Protein AF-A0AAD5NJ35-F1 (afdb_monomer_lite)

Structure (mmCIF, N/CA/C/O backbone):
data_AF-A0AAD5NJ35-F1
#
_entry.id   AF-A0AAD5NJ35-F1
#
loop_
_atom_site.group_PDB
_atom_site.id
_atom_site.type_symbol
_atom_site.label_atom_id
_atom_site.label_alt_id
_atom_site.label_comp_id
_atom_site.label_asym_id
_atom_site.label_entity_id
_atom_site.label_seq_id
_atom_site.pdbx_PDB_ins_code
_atom_site.Cartn_x
_atom_site.Cartn_y
_atom_site.Cartn_z
_atom_site.occupancy
_atom_site.B_iso_or_equiv
_atom_site.auth_seq_id
_atom_site.auth_comp_id
_atom_site.auth_asym_id
_atom_site.auth_atom_id
_atom_site.pdbx_PDB_model_num
ATOM 1 N N . MET A 1 1 ? 12.281 3.479 -20.665 1.00 54.84 1 MET A N 1
ATOM 2 C CA . MET A 1 1 ? 11.431 2.721 -19.721 1.00 54.84 1 MET A CA 1
ATOM 3 C C . MET A 1 1 ? 9.959 2.771 -20.119 1.00 54.84 1 MET A C 1
ATOM 5 O O . MET A 1 1 ? 9.360 1.712 -20.195 1.00 54.84 1 MET A O 1
ATOM 9 N N . GLU A 1 2 ? 9.408 3.935 -20.482 1.00 51.31 2 GLU A N 1
ATOM 10 C CA . GLU A 1 2 ? 8.003 4.084 -20.930 1.00 51.31 2 GLU A CA 1
ATOM 11 C C . GLU A 1 2 ? 7.597 3.177 -22.113 1.00 51.31 2 GLU A C 1
ATOM 13 O O . GLU A 1 2 ? 6.564 2.522 -22.053 1.00 51.31 2 GLU A O 1
ATOM 18 N N . ILE A 1 3 ? 8.437 3.066 -23.155 1.00 71.19 3 ILE A N 1
ATOM 19 C CA . ILE A 1 3 ? 8.129 2.266 -24.364 1.00 71.19 3 ILE A CA 1
ATOM 20 C C . ILE A 1 3 ? 8.102 0.758 -24.060 1.00 71.19 3 ILE A C 1
ATOM 22 O O . ILE A 1 3 ? 7.324 0.004 -24.633 1.00 71.19 3 ILE A O 1
ATOM 26 N N . LEU A 1 4 ? 8.943 0.301 -23.130 1.00 70.38 4 LEU A N 1
ATOM 27 C CA . LEU A 1 4 ? 8.960 -1.104 -22.727 1.00 70.38 4 LEU A CA 1
ATOM 28 C C . LEU A 1 4 ? 7.669 -1.458 -21.985 1.00 70.38 4 LEU A C 1
ATOM 30 O O . LEU A 1 4 ? 7.059 -2.483 -22.276 1.00 70.38 4 LEU A O 1
ATOM 34 N N . PHE A 1 5 ? 7.231 -0.588 -21.071 1.00 66.75 5 PHE A N 1
ATOM 35 C CA . PHE A 1 5 ? 5.967 -0.771 -20.365 1.00 66.75 5 PHE A CA 1
ATOM 36 C C . PHE A 1 5 ? 4.769 -0.711 -21.311 1.00 66.75 5 PHE A C 1
ATOM 38 O O . PHE A 1 5 ? 3.859 -1.514 -21.142 1.00 66.75 5 PHE A O 1
ATOM 45 N N . SER A 1 6 ? 4.776 0.161 -22.327 1.00 65.12 6 SER A N 1
ATOM 46 C CA . SER A 1 6 ? 3.696 0.193 -23.321 1.00 65.12 6 SER A CA 1
ATOM 47 C C . SER A 1 6 ? 3.668 -1.069 -24.187 1.00 65.12 6 SER A C 1
ATOM 49 O O . SER A 1 6 ? 2.607 -1.642 -24.381 1.00 65.12 6 SER A O 1
ATOM 51 N N . VAL A 1 7 ? 4.825 -1.573 -24.629 1.00 75.00 7 VAL A N 1
ATOM 52 C CA . VAL A 1 7 ? 4.891 -2.811 -25.425 1.00 75.00 7 VAL A CA 1
ATOM 53 C C . VAL A 1 7 ? 4.465 -4.031 -24.605 1.00 75.00 7 VAL A C 1
ATOM 55 O O . VAL A 1 7 ? 3.695 -4.853 -25.091 1.00 75.00 7 VAL A O 1
ATOM 58 N N . VAL A 1 8 ? 4.913 -4.146 -23.350 1.00 70.69 8 VAL A N 1
ATOM 59 C CA . VAL A 1 8 ? 4.467 -5.223 -22.447 1.00 70.69 8 VAL A CA 1
ATOM 60 C C . VAL A 1 8 ? 2.967 -5.113 -22.181 1.00 70.69 8 VAL A C 1
ATOM 62 O O . VAL A 1 8 ? 2.280 -6.132 -22.169 1.00 70.69 8 VAL A O 1
ATOM 65 N N . ARG A 1 9 ? 2.445 -3.889 -22.025 1.00 64.19 9 ARG A N 1
ATOM 66 C CA . ARG A 1 9 ? 1.013 -3.639 -21.846 1.00 64.19 9 ARG A CA 1
ATOM 67 C C . ARG A 1 9 ? 0.198 -4.169 -23.014 1.00 64.19 9 ARG A C 1
ATOM 69 O O . ARG A 1 9 ? -0.749 -4.921 -22.810 1.00 64.19 9 ARG A O 1
ATOM 76 N N . ASP A 1 10 ? 0.590 -3.795 -24.222 1.00 66.75 10 ASP A N 1
ATOM 77 C CA . ASP A 1 10 ? -0.133 -4.156 -25.435 1.00 66.75 10 ASP A CA 1
ATOM 78 C C . ASP A 1 10 ? -0.015 -5.660 -25.727 1.00 66.75 10 ASP A C 1
ATOM 80 O O . ASP A 1 10 ? -0.972 -6.286 -26.180 1.00 66.75 10 ASP A O 1
ATOM 84 N N . LEU A 1 11 ? 1.121 -6.274 -25.379 1.00 67.44 11 LEU A N 1
ATOM 85 C CA . LEU A 1 11 ? 1.320 -7.719 -25.476 1.00 67.44 11 LEU A CA 1
ATOM 86 C C . LEU A 1 11 ? 0.424 -8.485 -24.492 1.00 67.44 11 LEU A C 1
ATOM 88 O O . LEU A 1 11 ? -0.223 -9.454 -24.875 1.00 67.44 11 LEU A O 1
ATOM 92 N N . VAL A 1 12 ? 0.345 -8.047 -23.234 1.00 60.94 12 VAL A N 1
ATOM 93 C CA . VAL A 1 12 ? -0.523 -8.665 -22.220 1.00 60.94 12 VAL A CA 1
ATOM 94 C C . VAL A 1 12 ? -2.003 -8.442 -22.547 1.00 60.94 12 VAL A C 1
ATOM 96 O O . VAL A 1 12 ? -2.796 -9.366 -22.383 1.00 60.94 12 VAL A O 1
ATOM 99 N N . TRP A 1 13 ? -2.374 -7.273 -23.080 1.00 62.94 13 TRP A N 1
ATOM 100 C CA . TRP A 1 13 ? -3.728 -7.009 -23.578 1.00 62.94 13 TRP A CA 1
ATOM 101 C C . TRP A 1 13 ? -4.095 -7.944 -24.733 1.00 62.94 13 TRP A C 1
ATOM 103 O O . TRP A 1 13 ? -5.145 -8.578 -24.705 1.00 62.94 13 TRP A O 1
ATOM 113 N N . SER A 1 14 ? -3.196 -8.090 -25.707 1.00 64.31 14 SER A N 1
ATOM 114 C CA . SER A 1 14 ? -3.382 -8.974 -26.862 1.00 64.31 14 SER A CA 1
ATOM 115 C C . SER A 1 14 ? -3.502 -10.450 -26.458 1.00 64.31 14 SER A C 1
ATOM 117 O O . SER A 1 14 ? -4.289 -11.193 -27.039 1.00 64.31 14 SER A O 1
ATOM 119 N N . LEU A 1 15 ? -2.756 -10.879 -25.434 1.00 62.12 15 LEU A N 1
ATOM 120 C CA . LEU A 1 15 ? -2.725 -12.277 -24.997 1.00 62.12 15 LEU A CA 1
ATOM 121 C C . LEU A 1 15 ? -3.828 -12.646 -23.993 1.00 62.12 15 LEU A C 1
ATOM 123 O O . LEU A 1 15 ? -4.254 -13.798 -23.974 1.00 62.12 15 LEU A O 1
ATOM 127 N N . ILE A 1 16 ? -4.265 -11.714 -23.139 1.00 62.69 16 ILE A N 1
ATOM 128 C CA . ILE A 1 16 ? -5.149 -11.999 -21.990 1.00 62.69 16 ILE A CA 1
ATOM 129 C C . ILE A 1 16 ? -6.499 -11.265 -22.100 1.00 62.69 16 ILE A C 1
ATOM 131 O O . ILE A 1 16 ? -7.455 -11.632 -21.421 1.00 62.69 16 ILE A O 1
ATOM 135 N N . GLY A 1 17 ? -6.619 -10.247 -22.958 1.00 49.28 17 GLY A N 1
ATOM 136 C CA . GLY A 1 17 ? -7.841 -9.446 -23.111 1.00 49.28 17 GLY A CA 1
ATOM 137 C C . GLY A 1 17 ? -8.170 -8.572 -21.896 1.00 49.28 17 GLY A C 1
ATOM 138 O O . GLY A 1 17 ? -9.269 -8.030 -21.808 1.00 49.28 17 GLY A O 1
ATOM 139 N N . LEU A 1 18 ? -7.236 -8.443 -20.947 1.00 47.91 18 LEU 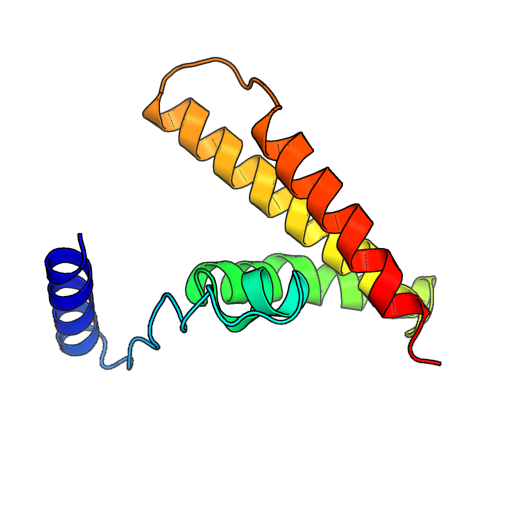A N 1
ATOM 140 C CA . LEU A 1 18 ? -7.383 -7.591 -19.773 1.00 47.91 18 LEU A CA 1
ATOM 141 C C . LEU A 1 18 ? -6.865 -6.190 -20.097 1.00 47.91 18 LEU A C 1
ATOM 143 O O . LEU A 1 18 ? -5.696 -6.014 -20.447 1.00 47.91 18 LEU A O 1
ATOM 147 N N . GLU A 1 19 ? -7.728 -5.189 -19.965 1.00 47.78 19 GLU A N 1
ATOM 148 C CA . GLU A 1 19 ? -7.353 -3.782 -20.052 1.00 47.78 19 GLU A CA 1
ATOM 149 C C . GLU A 1 19 ? -6.399 -3.461 -18.895 1.00 47.78 19 GLU A C 1
ATOM 151 O O . GLU A 1 19 ? -6.784 -3.406 -17.729 1.00 47.78 19 GLU A O 1
ATOM 156 N N . LEU A 1 20 ? -5.104 -3.360 -19.206 1.00 46.47 20 LEU A N 1
ATOM 157 C CA . LEU A 1 20 ? -4.086 -3.011 -18.225 1.00 46.47 20 LEU A CA 1
ATOM 158 C C . LEU A 1 20 ? -4.255 -1.539 -17.854 1.00 46.47 20 LEU A C 1
ATOM 160 O O . LEU A 1 20 ? -3.741 -0.639 -18.525 1.00 46.47 20 LEU A O 1
ATOM 164 N N . GLU A 1 21 ? -4.997 -1.320 -16.773 1.00 53.53 21 GLU A N 1
ATOM 165 C CA . GLU A 1 21 ? -5.135 -0.030 -16.112 1.00 53.53 21 GLU A CA 1
ATOM 166 C C . GLU A 1 21 ? -3.728 0.570 -15.899 1.00 53.53 21 GLU A C 1
ATOM 168 O O . GLU A 1 21 ? -2.815 -0.150 -15.475 1.00 53.53 21 GLU A O 1
ATOM 173 N N . PRO A 1 22 ? -3.486 1.853 -16.230 1.00 59.38 22 PRO A N 1
ATOM 174 C CA . PRO A 1 22 ? -2.146 2.429 -16.198 1.00 59.38 22 PRO A CA 1
ATOM 175 C C . PRO A 1 22 ? -1.484 2.204 -14.834 1.00 59.38 22 PRO A C 1
ATOM 177 O O . PRO A 1 22 ? -1.952 2.706 -13.815 1.00 59.38 22 PRO A O 1
ATOM 180 N N . HIS A 1 23 ? -0.368 1.464 -14.828 1.00 55.06 23 HIS A N 1
ATOM 181 C CA . HIS A 1 23 ? 0.364 1.077 -13.614 1.00 55.06 23 HIS A CA 1
ATOM 182 C C . HIS A 1 23 ? 0.686 2.269 -12.698 1.00 55.06 23 HIS A C 1
ATOM 184 O O . HIS A 1 23 ? 0.743 2.110 -11.479 1.00 55.06 23 HIS A O 1
ATOM 190 N N . PHE A 1 24 ? 0.850 3.466 -13.268 1.00 55.72 24 PHE A N 1
ATOM 191 C CA . PHE A 1 24 ? 1.030 4.718 -12.543 1.00 55.72 24 PHE A CA 1
ATOM 192 C C . PHE A 1 24 ? -0.001 5.751 -13.005 1.00 55.72 24 PHE A C 1
ATOM 194 O O . PHE A 1 24 ? -0.086 6.071 -14.190 1.00 55.72 24 PHE A O 1
ATOM 201 N N . ASN A 1 25 ? -0.752 6.327 -12.067 1.00 63.41 25 ASN A N 1
ATOM 202 C CA . ASN A 1 25 ? -1.745 7.366 -12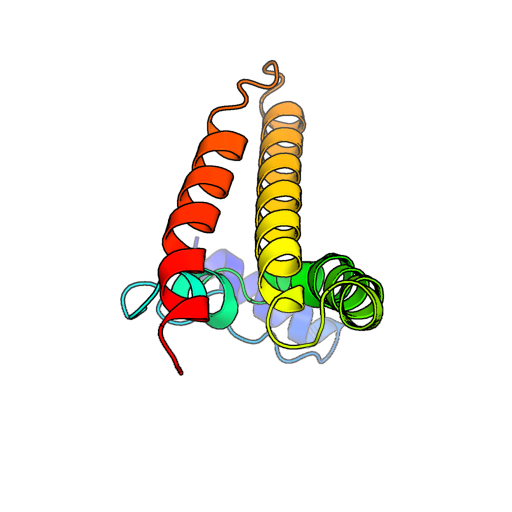.342 1.00 63.41 25 ASN A CA 1
ATOM 203 C C . ASN A 1 25 ? -1.287 8.723 -11.787 1.00 63.41 25 ASN A C 1
ATOM 205 O O . ASN A 1 25 ? -1.698 9.141 -10.704 1.00 63.41 25 ASN A O 1
ATOM 209 N N . LYS A 1 26 ? -0.416 9.413 -12.540 1.00 63.25 26 LYS A N 1
ATOM 210 C CA . LYS A 1 26 ? 0.095 10.768 -12.231 1.00 63.25 26 LYS A CA 1
ATOM 211 C C . LYS A 1 26 ? 0.472 10.933 -10.743 1.00 63.25 26 LYS A C 1
ATOM 213 O O . LYS A 1 26 ? -0.142 11.742 -10.042 1.00 63.25 26 LYS A O 1
ATOM 218 N N . PRO A 1 27 ? 1.463 10.172 -10.243 1.00 59.16 27 PRO A N 1
ATOM 219 C CA . PRO A 1 27 ? 1.793 10.116 -8.817 1.00 59.16 27 PRO A CA 1
ATOM 220 C C . PRO A 1 27 ? 2.150 11.483 -8.216 1.00 59.16 27 PRO A C 1
ATOM 222 O O . PRO A 1 27 ? 1.816 11.752 -7.071 1.00 59.16 27 PRO A O 1
ATOM 225 N N . PHE A 1 28 ? 2.716 12.393 -9.008 1.00 62.41 28 PHE A N 1
ATOM 226 C CA . PHE A 1 28 ? 3.098 13.748 -8.584 1.00 62.41 28 PHE A CA 1
ATOM 227 C C . PHE A 1 28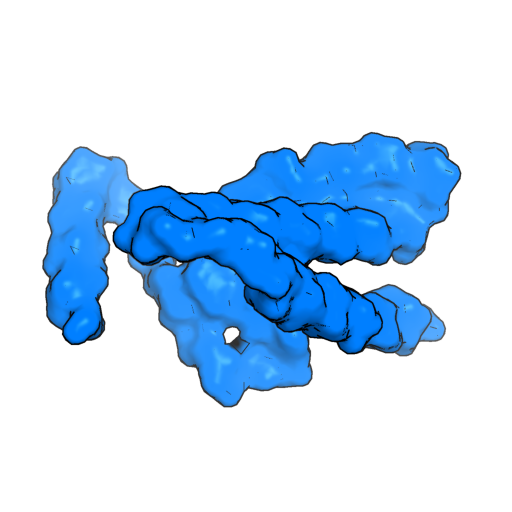 ? 1.920 14.656 -8.192 1.00 62.41 28 PHE A C 1
ATOM 229 O O . PHE A 1 28 ? 2.131 15.695 -7.577 1.00 62.41 28 PHE A O 1
ATOM 236 N N . LEU A 1 29 ? 0.686 14.281 -8.546 1.00 66.94 29 LEU A N 1
ATOM 237 C CA . LEU A 1 29 ? -0.534 15.013 -8.183 1.00 66.94 29 LEU A CA 1
ATOM 238 C C . LEU A 1 29 ? -1.194 14.475 -6.904 1.00 66.94 29 LEU A C 1
ATOM 240 O O . LEU A 1 29 ? -2.316 14.866 -6.584 1.00 66.94 29 LEU A O 1
ATOM 244 N N . SER A 1 30 ? -0.552 13.545 -6.191 1.00 65.88 30 SER A N 1
ATOM 245 C CA . SER A 1 30 ? -1.112 12.985 -4.964 1.00 65.88 30 SER A CA 1
ATOM 246 C C . SER A 1 30 ? -1.248 14.052 -3.879 1.00 65.88 30 SER A C 1
ATOM 248 O O . SER A 1 30 ? -0.272 14.713 -3.527 1.00 65.88 30 SER A O 1
ATOM 250 N N . THR A 1 31 ? -2.432 14.161 -3.283 1.00 70.19 31 THR A N 1
ATOM 251 C CA . THR A 1 31 ? -2.682 15.086 -2.165 1.00 70.19 31 THR A CA 1
ATOM 252 C C . THR A 1 31 ? -2.399 14.455 -0.798 1.00 70.19 31 THR A C 1
ATOM 254 O O . THR A 1 31 ? -2.442 15.142 0.219 1.00 70.19 31 THR A O 1
ATOM 257 N N . SER A 1 32 ? -2.154 13.141 -0.743 1.00 72.19 32 SER A N 1
ATOM 258 C CA . SER A 1 32 ? -1.798 12.410 0.477 1.00 72.19 32 SER A CA 1
ATOM 259 C C . SER A 1 32 ? -0.986 11.151 0.167 1.00 72.19 32 SER A C 1
ATOM 261 O O . SER A 1 32 ? -1.035 10.626 -0.944 1.00 72.19 32 SER A O 1
ATOM 263 N N . LEU A 1 33 ? -0.284 10.616 1.172 1.00 69.44 33 LEU A N 1
ATOM 264 C CA . LEU A 1 33 ? 0.464 9.360 1.046 1.00 69.44 33 LEU A CA 1
ATOM 265 C C . LEU A 1 33 ? -0.442 8.162 0.745 1.00 69.44 33 LEU A C 1
ATOM 267 O O . LEU A 1 33 ? -0.046 7.259 0.015 1.00 69.44 33 LEU A O 1
ATOM 271 N N . GLN A 1 34 ? -1.664 8.145 1.281 1.00 68.06 34 GLN A N 1
ATOM 272 C CA . GLN A 1 34 ? -2.645 7.111 0.951 1.00 68.06 34 GLN A CA 1
ATOM 273 C C . GLN A 1 34 ? -3.076 7.187 -0.519 1.00 68.06 34 GLN A C 1
ATOM 275 O O . GLN A 1 34 ? -3.257 6.154 -1.157 1.00 68.06 34 GLN A O 1
ATOM 280 N N . ASP A 1 35 ? -3.215 8.399 -1.060 1.00 69.50 35 ASP A N 1
ATOM 281 C CA . ASP A 1 35 ? -3.561 8.617 -2.466 1.00 69.50 35 ASP A CA 1
ATOM 282 C C . ASP A 1 35 ? -2.386 8.265 -3.389 1.00 69.50 35 ASP A C 1
ATOM 284 O O . ASP A 1 35 ? -2.575 7.598 -4.404 1.00 69.50 35 ASP A O 1
ATOM 288 N N . PHE A 1 36 ? -1.161 8.618 -2.988 1.00 74.38 36 PHE A N 1
ATOM 289 C CA . PHE A 1 36 ? 0.060 8.239 -3.692 1.00 74.38 36 PHE A CA 1
ATOM 290 C C . PHE A 1 36 ? 0.192 6.715 -3.780 1.00 74.38 36 PHE A C 1
ATOM 292 O O . PHE A 1 36 ? 0.121 6.157 -4.870 1.00 74.38 36 PHE A O 1
ATOM 299 N N . TRP A 1 37 ? 0.301 6.030 -2.639 1.00 69.81 37 TRP A N 1
ATOM 300 C CA . TRP A 1 37 ? 0.579 4.592 -2.595 1.00 69.81 37 TRP A CA 1
ATOM 301 C C . TRP A 1 37 ? -0.625 3.723 -2.970 1.00 69.81 37 TRP A C 1
ATOM 303 O O . TRP A 1 37 ? -0.453 2.654 -3.540 1.00 69.81 37 TRP A O 1
ATOM 313 N N . GLY A 1 38 ? -1.851 4.156 -2.672 1.00 67.81 38 GLY A N 1
ATOM 314 C CA . GLY A 1 38 ? -3.047 3.335 -2.871 1.00 67.81 38 GLY A CA 1
ATOM 315 C C . GLY A 1 38 ? -3.750 3.517 -4.216 1.00 67.81 38 GLY A C 1
ATOM 316 O O . GLY A 1 38 ? -4.480 2.621 -4.632 1.00 67.81 38 GLY A O 1
ATOM 317 N N . ARG A 1 39 ? -3.592 4.673 -4.877 1.00 70.38 39 ARG A N 1
ATOM 318 C CA . ARG A 1 39 ? -4.398 5.037 -6.062 1.00 70.38 39 ARG A CA 1
ATOM 319 C C . ARG A 1 39 ? -3.602 5.561 -7.246 1.00 70.38 39 ARG A C 1
ATOM 321 O O . ARG A 1 39 ? -4.186 5.808 -8.300 1.00 70.38 39 ARG A O 1
ATOM 328 N N . ARG A 1 40 ? -2.299 5.783 -7.083 1.00 71.06 40 ARG A N 1
ATOM 329 C CA . ARG A 1 40 ? -1.484 6.433 -8.116 1.00 71.06 40 ARG A CA 1
ATOM 330 C C . ARG A 1 40 ? -0.152 5.761 -8.381 1.00 71.06 40 ARG A C 1
ATOM 332 O O . ARG A 1 40 ? 0.370 5.895 -9.484 1.00 71.06 40 ARG A O 1
ATOM 339 N N . TRP A 1 41 ? 0.382 5.044 -7.404 1.00 63.38 41 TRP A N 1
ATOM 340 C CA . TRP A 1 41 ? 1.649 4.342 -7.492 1.00 63.38 41 TRP A CA 1
ATOM 341 C C . TRP A 1 41 ? 1.417 2.834 -7.559 1.00 63.38 41 TRP A C 1
ATOM 343 O O . TRP A 1 41 ? 0.886 2.257 -6.617 1.00 63.38 41 TRP A O 1
ATOM 353 N N . ASN A 1 42 ? 1.820 2.213 -8.670 1.00 71.25 42 ASN A N 1
ATOM 354 C CA . ASN A 1 42 ? 1.781 0.769 -8.909 1.00 71.25 42 ASN A CA 1
ATOM 355 C C . ASN A 1 42 ? 0.456 0.090 -8.507 1.00 71.25 42 ASN A C 1
ATOM 357 O O . ASN A 1 42 ? 0.402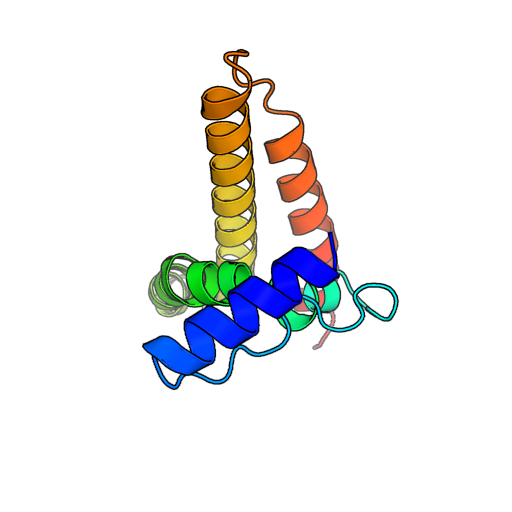 -0.722 -7.582 1.00 71.25 42 ASN A O 1
ATOM 361 N N . LEU A 1 43 ? -0.613 0.423 -9.239 1.00 69.12 43 LEU A N 1
ATOM 362 C CA . LEU A 1 43 ? -1.984 -0.029 -8.959 1.00 69.12 43 LEU A CA 1
ATOM 363 C C . LEU A 1 43 ? -2.120 -1.551 -8.825 1.00 69.12 43 LEU A C 1
ATOM 365 O O . LEU A 1 43 ? -2.883 -2.020 -7.986 1.00 69.12 43 LEU A O 1
ATOM 369 N N . MET A 1 44 ? -1.349 -2.312 -9.605 1.00 72.69 44 MET A N 1
ATOM 370 C CA . MET A 1 44 ? -1.338 -3.774 -9.548 1.00 72.69 44 MET A CA 1
ATOM 371 C C . MET A 1 44 ? -0.816 -4.284 -8.198 1.00 72.69 44 MET A C 1
ATOM 373 O O . MET A 1 44 ? -1.469 -5.096 -7.549 1.00 72.69 44 MET A O 1
ATOM 377 N N . VAL A 1 45 ? 0.339 -3.788 -7.742 1.00 72.44 45 VAL A N 1
ATOM 378 C CA . VAL A 1 45 ? 0.917 -4.198 -6.451 1.00 72.44 45 VAL A CA 1
ATOM 379 C C . VAL A 1 45 ? 0.031 -3.743 -5.295 1.00 72.44 45 VAL A C 1
ATOM 381 O O . VAL A 1 45 ? -0.210 -4.513 -4.365 1.00 72.44 45 VAL A O 1
ATOM 384 N N . SER A 1 46 ? -0.512 -2.530 -5.374 1.00 76.50 46 SER A N 1
ATOM 385 C CA . SER A 1 46 ? -1.420 -2.005 -4.355 1.00 76.50 46 SER A CA 1
ATOM 386 C C . SER A 1 46 ? -2.728 -2.793 -4.276 1.00 76.50 46 SER A C 1
ATOM 388 O O . SER A 1 46 ? -3.231 -3.010 -3.174 1.00 76.50 46 SER A O 1
ATOM 390 N N . ASP A 1 47 ? -3.263 -3.280 -5.399 1.00 78.62 47 ASP A N 1
ATOM 391 C CA . ASP A 1 47 ? -4.446 -4.143 -5.395 1.00 78.62 47 ASP A CA 1
ATOM 392 C C . ASP A 1 47 ? -4.147 -5.544 -4.843 1.00 78.62 47 ASP A C 1
ATOM 394 O O . ASP A 1 47 ? -4.876 -6.027 -3.975 1.00 78.62 47 ASP A O 1
ATOM 398 N N . ILE A 1 48 ? -3.028 -6.159 -5.238 1.00 80.44 48 ILE A N 1
ATOM 399 C CA . ILE A 1 48 ? -2.595 -7.453 -4.687 1.00 80.44 48 ILE A CA 1
ATOM 400 C C . ILE A 1 48 ? -2.428 -7.353 -3.170 1.00 80.44 48 ILE A C 1
ATOM 402 O O . ILE A 1 48 ? -2.979 -8.167 -2.430 1.00 80.44 48 ILE A O 1
ATOM 406 N N . LEU A 1 49 ? -1.721 -6.336 -2.678 1.00 81.00 49 LEU A N 1
ATOM 407 C CA . LEU A 1 49 ? -1.532 -6.111 -1.244 1.00 81.00 49 LEU A CA 1
ATOM 408 C C . LEU A 1 49 ? -2.858 -5.813 -0.531 1.00 81.00 49 LEU A C 1
ATOM 410 O O . LEU A 1 49 ? -3.076 -6.258 0.601 1.00 81.00 49 LEU A O 1
ATOM 414 N N . ARG A 1 50 ? -3.785 -5.112 -1.197 1.00 80.38 50 ARG A N 1
ATOM 415 C CA . ARG A 1 50 ? -5.124 -4.862 -0.658 1.00 80.38 50 ARG A CA 1
ATOM 416 C C . ARG A 1 50 ? -5.899 -6.163 -0.459 1.00 80.38 50 ARG A C 1
ATOM 418 O O . ARG A 1 50 ? -6.530 -6.347 0.581 1.00 80.38 50 ARG A O 1
ATOM 425 N N . GLN A 1 51 ? -5.852 -7.061 -1.436 1.00 81.31 51 GLN A N 1
ATOM 426 C CA . GLN A 1 51 ? -6.575 -8.329 -1.386 1.00 81.31 51 GLN A CA 1
ATOM 427 C C . GLN A 1 51 ? -5.914 -9.347 -0.448 1.00 81.31 51 GLN A C 1
ATOM 429 O O . GLN A 1 51 ? -6.615 -10.027 0.296 1.00 81.31 51 GLN A O 1
ATOM 434 N N . THR A 1 52 ? -4.583 -9.417 -0.436 1.00 83.31 52 THR A N 1
ATOM 435 C CA . THR A 1 52 ? -3.824 -10.446 0.295 1.00 83.31 52 THR A CA 1
ATOM 436 C C . THR A 1 52 ? -3.485 -10.072 1.735 1.00 83.31 52 THR A C 1
ATOM 438 O O . THR A 1 52 ? -3.346 -10.963 2.568 1.00 83.31 52 THR A O 1
ATOM 441 N N . VAL A 1 53 ? -3.379 -8.777 2.060 1.00 85.19 53 VAL A N 1
ATOM 442 C CA . VAL A 1 53 ? -2.980 -8.310 3.400 1.00 85.19 53 VAL A CA 1
ATOM 443 C C . VAL A 1 53 ? -4.048 -7.415 4.013 1.00 85.19 53 VAL A C 1
ATOM 445 O O . VAL A 1 53 ? -4.583 -7.733 5.073 1.00 85.19 53 VAL A O 1
ATOM 448 N N . TYR A 1 54 ? -4.413 -6.315 3.351 1.00 83.00 54 TYR A N 1
ATOM 449 C CA . TYR A 1 54 ? -5.290 -5.307 3.956 1.00 83.00 54 TYR A CA 1
ATOM 450 C C . TYR A 1 54 ? -6.676 -5.861 4.316 1.00 83.00 54 TYR A C 1
ATOM 452 O O . TYR A 1 54 ? -7.132 -5.724 5.452 1.00 83.00 54 TYR A O 1
ATOM 460 N N . ASN A 1 55 ? -7.356 -6.491 3.356 1.00 84.38 55 ASN A N 1
ATOM 461 C CA . ASN A 1 55 ? -8.696 -7.044 3.534 1.00 84.38 55 ASN A CA 1
ATOM 462 C C . ASN A 1 55 ? -8.762 -8.150 4.602 1.00 84.38 55 ASN A C 1
ATOM 464 O O . ASN A 1 55 ? -9.619 -8.033 5.485 1.00 84.38 55 ASN A O 1
ATOM 468 N N . PRO A 1 56 ? -7.891 -9.182 4.592 1.00 84.44 56 PRO A N 1
ATOM 469 C CA . PRO A 1 56 ? -7.933 -10.221 5.617 1.00 84.44 56 PRO A CA 1
ATOM 470 C C . PRO A 1 56 ? -7.593 -9.670 7.003 1.00 84.44 56 PRO A C 1
ATOM 472 O O . PRO A 1 56 ? -8.331 -9.937 7.951 1.00 84.44 56 PRO A O 1
ATOM 475 N N . VAL A 1 57 ? -6.564 -8.821 7.126 1.00 84.12 57 VAL A N 1
ATOM 476 C CA . VAL A 1 57 ? -6.191 -8.209 8.414 1.00 84.12 57 VAL A CA 1
ATOM 477 C C . VAL A 1 57 ? -7.329 -7.340 8.948 1.00 84.12 57 VAL A C 1
ATOM 479 O O . VAL A 1 57 ? -7.726 -7.470 10.106 1.00 84.12 57 VAL A O 1
ATOM 482 N N . ARG A 1 58 ? -7.941 -6.507 8.100 1.00 82.94 58 ARG A N 1
ATOM 483 C CA . ARG A 1 58 ? -9.104 -5.701 8.489 1.00 82.94 58 ARG A CA 1
ATOM 484 C C . ARG A 1 58 ? -10.291 -6.575 8.890 1.00 82.94 58 ARG A C 1
ATOM 486 O O . ARG A 1 58 ? -10.989 -6.225 9.836 1.00 82.94 58 ARG A O 1
ATOM 493 N N . SER A 1 59 ? -10.550 -7.676 8.186 1.00 84.06 59 SER A N 1
ATOM 494 C CA . SER A 1 59 ? -11.680 -8.566 8.479 1.00 84.06 59 SER A CA 1
ATOM 495 C C . SER A 1 59 ? -11.524 -9.275 9.823 1.00 84.06 59 SER A C 1
ATOM 497 O O . SER A 1 59 ? -12.496 -9.369 10.566 1.00 84.06 59 SER A O 1
ATOM 499 N N . VAL A 1 60 ? -10.310 -9.716 10.161 1.00 85.50 60 VAL A N 1
ATOM 500 C CA . VAL A 1 60 ? -10.009 -10.359 11.450 1.00 85.50 60 VAL A CA 1
ATOM 501 C C . VAL A 1 60 ? -10.056 -9.349 12.597 1.00 85.50 60 VAL A C 1
ATOM 503 O O . VAL A 1 60 ? -10.577 -9.652 13.665 1.00 85.50 60 VAL A O 1
ATOM 506 N N . LEU A 1 61 ? -9.562 -8.127 12.382 1.00 83.44 61 LEU A N 1
ATOM 507 C CA . LEU A 1 61 ? -9.468 -7.110 13.436 1.00 83.44 61 LEU A CA 1
ATOM 508 C C . LEU A 1 61 ? -10.755 -6.302 13.638 1.00 83.44 61 LEU A C 1
ATOM 510 O O . LEU A 1 61 ? -10.953 -5.717 14.701 1.00 83.44 61 LEU A O 1
ATOM 514 N N . ARG A 1 62 ? -11.658 -6.297 12.653 1.00 80.25 62 ARG A N 1
ATOM 515 C CA . ARG A 1 62 ? -12.998 -5.696 12.744 1.00 80.25 62 ARG A CA 1
ATOM 516 C C . ARG A 1 62 ? -13.795 -6.138 13.980 1.00 80.25 62 ARG A C 1
ATOM 518 O O . ARG A 1 62 ? -14.240 -5.246 14.699 1.00 80.25 62 ARG A O 1
ATOM 525 N N . PRO A 1 63 ? -13.987 -7.444 14.247 1.00 82.06 63 PRO A N 1
ATOM 526 C CA . PRO A 1 63 ? -14.715 -7.901 15.432 1.00 82.06 63 PRO A CA 1
ATOM 527 C C . PRO A 1 63 ? -13.947 -7.685 16.746 1.00 82.06 63 PRO A C 1
ATOM 529 O O . PRO A 1 63 ? -14.576 -7.606 17.792 1.00 82.06 63 PRO A O 1
ATOM 532 N N . LEU A 1 64 ? -12.614 -7.567 16.705 1.00 82.75 64 LEU A N 1
ATOM 533 C CA . LEU A 1 64 ? -11.767 -7.435 17.900 1.00 82.75 64 LEU A CA 1
ATOM 534 C C . LEU A 1 64 ? -11.630 -5.989 18.398 1.00 82.75 64 LEU A C 1
ATOM 536 O O . LEU A 1 64 ? -11.682 -5.740 19.596 1.00 82.75 64 LEU A O 1
ATOM 540 N N . ILE A 1 65 ? -11.419 -5.038 17.484 1.00 78.75 65 ILE A N 1
ATOM 541 C CA . ILE A 1 65 ? -11.002 -3.655 17.805 1.00 78.75 65 ILE A CA 1
ATOM 542 C C . ILE A 1 65 ? -12.028 -2.624 17.288 1.00 78.75 65 ILE A C 1
ATOM 544 O O . ILE A 1 65 ? -11.895 -1.415 17.479 1.00 78.75 65 ILE A O 1
ATOM 548 N N . GLY A 1 66 ? -13.090 -3.097 16.630 1.00 76.44 66 GLY A N 1
ATOM 549 C CA . GLY A 1 66 ? -14.154 -2.271 16.077 1.00 76.44 66 GLY A CA 1
ATOM 550 C C . GLY A 1 66 ? -13.800 -1.622 14.736 1.00 76.44 66 GLY A C 1
ATOM 551 O O . GLY A 1 66 ? -12.641 -1.454 14.350 1.00 76.44 66 GLY A O 1
ATOM 552 N N . THR A 1 67 ? -14.836 -1.219 13.998 1.00 75.94 67 THR A N 1
ATOM 553 C CA . THR A 1 67 ? -14.720 -0.691 12.626 1.00 75.94 67 THR A CA 1
ATOM 554 C C . THR A 1 67 ? -13.862 0.574 12.521 1.00 75.94 67 THR A C 1
ATOM 556 O O . THR A 1 67 ? -13.274 0.808 11.466 1.00 75.94 67 THR A O 1
ATOM 559 N N . ARG A 1 68 ? -13.768 1.361 13.602 1.00 73.75 68 ARG A N 1
ATOM 560 C CA . ARG A 1 68 ? -13.021 2.628 13.650 1.00 73.75 68 ARG A CA 1
ATOM 561 C C . ARG A 1 68 ? -11.507 2.421 13.710 1.00 73.75 68 ARG A C 1
ATOM 563 O O . ARG A 1 68 ? -10.770 3.134 13.042 1.00 73.75 68 ARG A O 1
ATOM 570 N N . TRP A 1 69 ? -11.052 1.416 14.458 1.00 73.75 69 TRP A N 1
ATOM 571 C CA . TRP A 1 69 ? -9.626 1.155 14.668 1.00 73.75 69 TRP A CA 1
ATOM 572 C C . TRP A 1 69 ? -9.080 0.046 13.776 1.00 73.75 69 TRP A C 1
ATOM 574 O O . TRP A 1 69 ? -7.889 0.041 13.512 1.00 73.75 69 TRP A O 1
ATOM 584 N N . ALA A 1 70 ? -9.921 -0.843 13.237 1.00 76.00 70 ALA A N 1
ATOM 585 C CA . ALA A 1 70 ? -9.497 -1.916 12.331 1.00 76.00 70 ALA A CA 1
ATOM 586 C C . ALA A 1 70 ? -8.685 -1.475 11.085 1.00 76.00 70 ALA A C 1
ATOM 588 O O . ALA A 1 70 ? -7.819 -2.242 10.657 1.00 76.00 70 ALA A O 1
ATOM 589 N N . PRO A 1 71 ? -8.898 -0.285 10.478 1.00 77.25 71 PRO A N 1
ATOM 590 C CA . PRO A 1 71 ? -8.086 0.171 9.348 1.00 77.25 71 PRO A CA 1
ATOM 591 C C . PRO A 1 71 ? -6.631 0.475 9.717 1.00 77.25 71 PRO A C 1
ATOM 593 O O . PRO A 1 71 ? -5.752 0.286 8.884 1.00 77.25 71 PRO A O 1
ATOM 596 N N . VAL A 1 72 ? -6.365 0.918 10.947 1.00 79.06 72 VAL A N 1
ATOM 597 C CA . VAL A 1 72 ? -5.028 1.311 11.417 1.00 79.06 72 VAL A CA 1
ATOM 598 C C . VAL A 1 72 ? -4.005 0.164 11.317 1.00 79.06 72 VAL A C 1
ATOM 600 O O . VAL A 1 72 ? -3.025 0.311 10.582 1.00 79.06 72 VAL A O 1
ATOM 603 N N . PRO A 1 73 ? -4.218 -0.994 11.970 1.00 79.00 73 PRO A N 1
ATOM 604 C CA . PRO A 1 73 ? -3.307 -2.127 11.867 1.00 79.00 73 PRO A CA 1
ATOM 605 C C . PRO A 1 73 ? -3.297 -2.720 10.455 1.00 79.00 73 PRO A C 1
ATOM 607 O O . PRO A 1 73 ? -2.249 -3.159 10.000 1.00 79.00 73 PRO A O 1
ATOM 610 N N . ALA A 1 74 ? -4.410 -2.666 9.714 1.00 80.31 74 ALA A N 1
ATOM 611 C CA . ALA A 1 74 ? -4.454 -3.147 8.334 1.00 80.31 74 ALA A CA 1
ATOM 612 C C . ALA A 1 74 ? -3.542 -2.335 7.397 1.00 80.31 74 ALA A C 1
ATOM 614 O O . ALA A 1 74 ? -2.814 -2.919 6.594 1.00 80.31 74 ALA A O 1
ATOM 615 N N . ILE A 1 75 ? -3.532 -1.001 7.513 1.00 80.75 75 ILE A N 1
ATOM 616 C CA . ILE A 1 75 ? -2.602 -0.139 6.765 1.00 80.75 75 ILE A CA 1
ATOM 617 C C . ILE A 1 75 ? -1.166 -0.466 7.177 1.00 80.75 75 ILE A C 1
ATOM 619 O O . ILE A 1 75 ? -0.331 -0.716 6.312 1.00 80.75 75 ILE A O 1
ATOM 623 N N . PHE A 1 76 ? -0.891 -0.527 8.480 1.00 81.06 76 PHE A N 1
ATOM 624 C CA . PHE A 1 76 ? 0.451 -0.804 8.986 1.00 81.06 76 PHE A CA 1
ATOM 625 C C . PHE A 1 76 ? 1.004 -2.143 8.474 1.00 81.06 76 PHE A C 1
ATOM 627 O O . PHE A 1 76 ? 2.081 -2.175 7.881 1.00 81.06 76 PHE A O 1
ATOM 634 N N . SER A 1 77 ? 0.238 -3.231 8.599 1.00 81.56 77 SER A N 1
ATOM 635 C CA . SER A 1 77 ? 0.619 -4.552 8.086 1.00 81.56 77 SER A CA 1
ATOM 636 C C . SER A 1 77 ? 0.871 -4.542 6.578 1.00 81.56 77 SER A C 1
ATOM 638 O O . SER A 1 77 ? 1.815 -5.173 6.113 1.00 81.56 77 SER A O 1
ATOM 640 N N . THR A 1 78 ? 0.075 -3.792 5.813 1.00 83.56 78 THR A N 1
ATOM 641 C CA . THR A 1 78 ? 0.249 -3.677 4.356 1.00 83.56 78 THR A CA 1
ATOM 642 C C . THR A 1 78 ? 1.589 -3.025 3.997 1.00 83.56 78 THR A C 1
ATOM 644 O O . THR A 1 78 ? 2.301 -3.519 3.124 1.00 83.56 78 THR A O 1
ATOM 647 N N . PHE A 1 79 ? 1.973 -1.955 4.701 1.00 80.88 79 PHE A N 1
ATOM 648 C CA . PHE A 1 79 ? 3.262 -1.285 4.497 1.00 80.88 79 PHE A CA 1
ATOM 649 C C . PHE A 1 79 ? 4.452 -2.149 4.937 1.00 80.88 79 PHE A C 1
ATOM 651 O O . PHE A 1 79 ? 5.463 -2.176 4.239 1.00 80.88 79 PHE A O 1
ATOM 658 N N . VAL A 1 80 ? 4.323 -2.896 6.039 1.00 81.69 80 VAL A N 1
ATOM 659 C CA . VAL A 1 80 ? 5.361 -3.835 6.501 1.00 81.69 80 VAL A CA 1
ATOM 660 C C . VAL A 1 80 ? 5.601 -4.939 5.472 1.00 81.69 80 VAL A C 1
ATOM 662 O O . VAL A 1 80 ? 6.742 -5.170 5.082 1.00 81.69 80 VAL A O 1
ATOM 665 N N . VAL A 1 81 ? 4.538 -5.587 4.9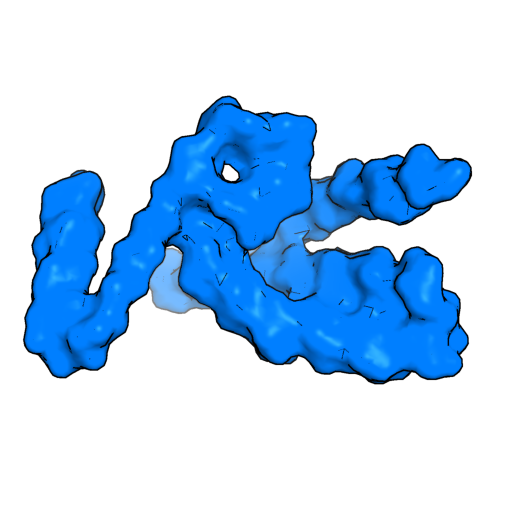82 1.00 82.81 81 VAL A N 1
ATOM 666 C CA . VAL A 1 81 ? 4.662 -6.638 3.957 1.00 82.81 81 VAL A CA 1
ATOM 667 C C . VAL A 1 81 ? 5.252 -6.071 2.665 1.00 82.81 81 VAL A C 1
ATOM 669 O O . VAL A 1 81 ? 6.119 -6.702 2.066 1.00 82.81 81 VAL A O 1
ATOM 672 N N . SER A 1 82 ? 4.848 -4.862 2.263 1.00 80.88 82 SER A N 1
ATOM 673 C CA . SER A 1 82 ? 5.445 -4.179 1.110 1.00 80.88 82 SER A CA 1
ATOM 674 C C . SER A 1 82 ? 6.947 -3.941 1.296 1.00 80.88 82 SER A C 1
ATOM 676 O O . SER A 1 82 ? 7.720 -4.241 0.388 1.00 80.88 82 SER A O 1
ATOM 678 N N . GLY A 1 83 ? 7.375 -3.442 2.460 1.00 78.19 83 GLY A N 1
ATOM 679 C CA . GLY A 1 83 ? 8.790 -3.215 2.775 1.00 78.19 83 GLY A CA 1
ATOM 680 C C . GLY A 1 83 ? 9.612 -4.503 2.741 1.00 78.19 83 GLY A C 1
ATOM 681 O O . GLY A 1 83 ? 10.628 -4.555 2.051 1.00 78.19 83 GLY A O 1
ATOM 682 N N . LEU A 1 84 ? 9.105 -5.569 3.369 1.00 80.38 84 LEU A N 1
ATOM 683 C CA . LEU A 1 84 ? 9.735 -6.892 3.351 1.00 80.38 84 LEU A CA 1
ATOM 684 C C . LEU A 1 84 ? 9.865 -7.454 1.934 1.00 80.38 84 LEU A C 1
ATOM 686 O O . LEU A 1 84 ? 10.902 -8.005 1.587 1.00 80.38 84 LEU A O 1
ATOM 690 N N . MET A 1 85 ? 8.842 -7.297 1.091 1.00 80.31 85 MET A N 1
ATOM 691 C CA . MET A 1 85 ? 8.910 -7.737 -0.306 1.00 80.31 85 MET A CA 1
ATOM 692 C C . MET A 1 85 ? 9.971 -6.969 -1.097 1.00 80.31 85 MET A C 1
ATOM 694 O O . MET A 1 85 ? 10.695 -7.572 -1.884 1.00 80.31 85 MET A O 1
ATOM 698 N N . HIS A 1 86 ? 10.106 -5.659 -0.871 1.00 75.69 86 HIS A N 1
ATOM 699 C CA . HIS A 1 86 ? 11.174 -4.878 -1.497 1.00 75.69 86 HIS A CA 1
ATOM 700 C C . HIS A 1 86 ? 12.546 -5.345 -1.010 1.00 75.69 86 HIS A C 1
ATOM 702 O O . HIS A 1 86 ? 13.431 -5.567 -1.827 1.00 75.69 86 HIS A O 1
ATOM 708 N N . GLU A 1 87 ? 12.713 -5.555 0.292 1.00 76.44 87 GLU A N 1
ATOM 709 C CA . GLU A 1 87 ? 13.958 -6.058 0.870 1.00 76.44 87 GLU A CA 1
ATOM 710 C C . GLU A 1 87 ? 14.330 -7.446 0.327 1.00 76.44 87 GLU A C 1
ATOM 712 O O . GLU A 1 87 ? 15.468 -7.652 -0.083 1.00 76.44 87 GLU A O 1
ATOM 717 N N . LEU A 1 88 ? 13.361 -8.358 0.194 1.00 79.62 88 LEU A N 1
ATOM 718 C CA . LEU A 1 88 ? 13.557 -9.666 -0.439 1.00 79.62 88 LEU A CA 1
ATOM 719 C C . LEU A 1 88 ? 13.973 -9.547 -1.907 1.00 79.62 88 LEU A C 1
ATOM 721 O O . LEU A 1 88 ? 14.886 -10.250 -2.337 1.00 79.62 88 LEU A O 1
ATOM 725 N N . LEU A 1 89 ? 13.343 -8.652 -2.674 1.00 78.81 89 LEU A N 1
ATOM 726 C CA . LEU A 1 89 ? 13.728 -8.389 -4.062 1.00 78.81 89 LEU A CA 1
ATOM 727 C C . LEU A 1 89 ? 15.163 -7.853 -4.138 1.00 78.81 89 LEU A C 1
ATOM 729 O O . LEU A 1 89 ? 15.951 -8.340 -4.947 1.00 78.81 89 LEU A O 1
ATOM 733 N N . PHE A 1 90 ? 15.536 -6.907 -3.273 1.00 70.75 90 PHE A N 1
ATOM 734 C CA . PHE A 1 90 ? 16.899 -6.373 -3.223 1.00 70.75 90 PHE A CA 1
ATOM 735 C C . PHE A 1 90 ? 17.927 -7.423 -2.796 1.00 70.75 90 PHE A C 1
ATOM 737 O O . PHE A 1 90 ? 18.978 -7.516 -3.426 1.00 70.75 90 PHE A O 1
ATOM 744 N N . CYS A 1 91 ? 17.630 -8.262 -1.803 1.00 78.12 91 CYS A N 1
ATOM 745 C CA . CYS A 1 91 ? 18.503 -9.374 -1.424 1.00 78.12 91 CYS A CA 1
ATOM 746 C C . CYS A 1 91 ? 18.663 -10.384 -2.569 1.00 78.12 91 CYS A C 1
ATOM 748 O O . CYS A 1 91 ? 19.771 -10.854 -2.827 1.00 78.12 91 CYS A O 1
ATOM 750 N N . TYR A 1 92 ? 17.576 -10.692 -3.282 1.00 76.12 92 TYR A N 1
ATOM 751 C CA . TYR A 1 92 ? 17.588 -11.652 -4.384 1.00 76.12 92 TYR A CA 1
ATOM 752 C C . TYR A 1 92 ? 18.381 -11.144 -5.597 1.00 76.12 92 TYR A C 1
ATOM 754 O O . TYR A 1 92 ? 19.201 -11.880 -6.146 1.00 76.12 92 TYR A O 1
ATOM 762 N N . PHE A 1 93 ? 18.180 -9.885 -6.001 1.00 75.31 93 PHE A N 1
ATOM 763 C CA . PHE A 1 93 ? 18.868 -9.299 -7.157 1.00 75.31 93 PHE A CA 1
ATOM 764 C C . PHE A 1 93 ? 20.281 -8.798 -6.837 1.00 75.31 93 PHE A C 1
ATOM 766 O O . PHE A 1 93 ? 21.182 -8.952 -7.657 1.00 75.31 93 PHE A O 1
ATOM 773 N N . GLY A 1 94 ? 20.482 -8.200 -5.663 1.00 67.38 94 GLY A N 1
ATOM 774 C CA . GLY A 1 94 ? 21.744 -7.574 -5.266 1.00 67.38 94 GLY A CA 1
ATOM 775 C C . GLY A 1 94 ? 22.741 -8.520 -4.598 1.00 67.38 94 GLY A C 1
ATOM 776 O O . GLY A 1 94 ? 23.921 -8.194 -4.547 1.00 67.38 94 GLY A O 1
ATOM 777 N N . ARG A 1 95 ? 22.302 -9.687 -4.094 1.00 60.81 95 ARG A N 1
ATOM 778 C CA . ARG A 1 95 ? 23.110 -10.578 -3.231 1.00 60.81 95 ARG A CA 1
ATOM 779 C C . ARG A 1 95 ? 23.744 -9.858 -2.029 1.00 60.81 95 ARG A C 1
ATOM 781 O O . ARG A 1 95 ? 24.786 -10.279 -1.532 1.00 60.81 95 ARG A O 1
ATOM 788 N N . GLU A 1 96 ? 23.115 -8.789 -1.551 1.00 62.78 96 GLU A N 1
ATOM 789 C CA . GLU A 1 96 ? 23.524 -8.084 -0.338 1.00 62.78 96 GLU A CA 1
ATOM 790 C C . GLU A 1 96 ? 22.625 -8.475 0.843 1.00 62.78 96 GLU A C 1
ATOM 792 O O . GLU A 1 96 ? 21.464 -8.857 0.669 1.00 62.78 96 GLU A O 1
ATOM 797 N N . LEU A 1 97 ? 23.182 -8.414 2.056 1.00 64.56 97 LEU A N 1
ATOM 798 C CA . LEU A 1 97 ? 22.457 -8.700 3.296 1.00 64.56 97 LEU A CA 1
ATOM 799 C C . LEU A 1 97 ? 21.288 -7.715 3.497 1.00 64.56 97 LEU A C 1
ATOM 801 O O . LEU A 1 97 ? 21.413 -6.548 3.114 1.00 64.56 97 LEU A O 1
ATOM 805 N N . PRO A 1 98 ? 20.182 -8.154 4.130 1.00 64.88 98 PRO A N 1
ATOM 806 C CA . PRO A 1 98 ? 19.048 -7.288 4.445 1.00 64.88 98 PRO A CA 1
ATOM 807 C C . PRO A 1 98 ? 19.512 -6.137 5.342 1.00 64.88 98 PRO A C 1
ATOM 809 O O . PRO A 1 98 ? 19.977 -6.348 6.465 1.00 64.88 98 PRO A O 1
ATOM 812 N N . ARG A 1 99 ? 19.456 -4.916 4.803 1.00 67.88 99 ARG A N 1
ATOM 813 C CA . ARG A 1 99 ? 19.925 -3.690 5.465 1.00 67.88 99 ARG A CA 1
ATOM 814 C C . ARG A 1 99 ? 18.826 -3.017 6.285 1.00 67.88 99 ARG A C 1
ATOM 816 O O . ARG A 1 99 ? 19.114 -2.101 7.041 1.00 67.88 99 ARG A O 1
ATOM 823 N N . TRP A 1 100 ? 17.578 -3.469 6.154 1.00 72.69 100 TRP A N 1
ATOM 824 C CA . TRP A 1 100 ? 16.369 -2.982 6.826 1.00 72.69 100 TRP A CA 1
ATOM 825 C C . TRP A 1 100 ? 16.002 -1.511 6.568 1.00 72.69 100 TRP A C 1
ATOM 827 O O . TRP A 1 100 ? 14.894 -1.095 6.907 1.00 72.69 100 TRP A O 1
ATOM 837 N N . ASP A 1 101 ? 16.865 -0.732 5.912 1.00 75.19 101 ASP A N 1
ATOM 838 C CA . ASP A 1 101 ? 16.659 0.686 5.590 1.00 75.19 101 ASP A CA 1
ATOM 839 C C . ASP A 1 101 ? 15.358 0.931 4.800 1.00 75.19 101 ASP A C 1
ATOM 841 O O . ASP A 1 101 ? 14.609 1.873 5.068 1.00 75.19 101 ASP A O 1
ATOM 845 N N . LEU A 1 102 ? 15.039 0.038 3.858 1.00 69.06 102 LEU A N 1
ATOM 846 C CA . LEU A 1 102 ? 13.815 0.090 3.050 1.00 69.06 102 LEU A CA 1
ATOM 847 C C . LEU A 1 102 ? 12.565 -0.227 3.875 1.00 69.06 102 LEU A C 1
ATOM 849 O O . LEU A 1 102 ? 11.550 0.459 3.759 1.00 69.06 102 LEU A O 1
ATOM 853 N N . THR A 1 103 ? 12.638 -1.234 4.742 1.00 73.88 103 THR A N 1
ATOM 854 C CA . THR A 1 103 ? 11.531 -1.592 5.633 1.00 73.88 103 THR A CA 1
ATOM 855 C C . THR A 1 103 ? 11.233 -0.440 6.597 1.00 73.88 103 THR A C 1
ATOM 857 O O . THR A 1 103 ? 10.071 -0.054 6.748 1.00 73.88 103 THR A O 1
ATOM 860 N N . TRP A 1 104 ? 12.263 0.208 7.153 1.00 72.75 104 TRP A N 1
ATOM 861 C CA . TRP A 1 104 ? 12.097 1.410 7.974 1.00 72.75 104 TRP A CA 1
ATOM 862 C C . TRP A 1 104 ? 11.510 2.590 7.204 1.00 72.75 104 TRP A C 1
ATOM 864 O O . TRP A 1 104 ? 10.625 3.269 7.727 1.00 72.75 104 TRP A O 1
ATOM 874 N N . PHE A 1 105 ? 11.923 2.804 5.952 1.00 76.62 105 PHE A N 1
ATOM 875 C CA . PHE A 1 105 ? 11.327 3.825 5.092 1.00 76.62 105 PHE A CA 1
ATOM 876 C C . PHE A 1 105 ? 9.808 3.632 4.957 1.00 76.62 105 PHE A C 1
ATOM 878 O O . PHE A 1 105 ? 9.047 4.575 5.195 1.00 76.62 105 PHE A O 1
ATOM 885 N N . PHE A 1 106 ? 9.345 2.416 4.647 1.00 74.44 106 PHE A N 1
ATOM 886 C CA . PHE A 1 106 ? 7.911 2.127 4.516 1.00 74.44 106 PHE A CA 1
ATOM 887 C C . PHE A 1 106 ? 7.160 2.219 5.853 1.00 74.44 106 PHE A C 1
ATOM 889 O O . PHE A 1 106 ? 6.043 2.737 5.890 1.00 74.44 106 PHE A O 1
ATOM 896 N N . VAL A 1 107 ? 7.768 1.785 6.960 1.00 76.19 107 VAL A N 1
ATOM 897 C CA . VAL A 1 107 ? 7.172 1.873 8.305 1.00 76.19 107 VAL A CA 1
ATOM 898 C C . VAL A 1 107 ? 6.996 3.327 8.754 1.00 76.19 107 VAL A C 1
ATOM 900 O O . VAL A 1 107 ? 5.926 3.693 9.246 1.00 76.19 107 VAL A O 1
ATOM 903 N N . LEU A 1 108 ? 7.993 4.188 8.530 1.00 78.31 108 LEU A N 1
ATOM 904 C CA . LEU A 1 108 ? 7.896 5.620 8.839 1.00 78.31 108 LEU A CA 1
ATOM 905 C C . LEU A 1 108 ? 6.794 6.305 8.013 1.00 78.31 108 LEU A C 1
ATOM 907 O O . LEU A 1 108 ? 6.035 7.119 8.543 1.00 78.31 108 LEU A O 1
ATOM 911 N N . HIS A 1 109 ? 6.641 5.923 6.741 1.00 73.69 109 HIS A N 1
ATOM 912 C CA . HIS A 1 109 ? 5.558 6.411 5.881 1.00 73.69 109 HIS A CA 1
ATOM 913 C C . HIS A 1 109 ? 4.170 5.904 6.306 1.00 73.69 109 HIS A C 1
ATOM 915 O O . HIS A 1 109 ? 3.176 6.608 6.122 1.00 73.69 109 HIS A O 1
ATOM 921 N N . ALA A 1 110 ? 4.073 4.711 6.899 1.00 75.00 110 ALA A N 1
ATOM 922 C CA . ALA A 1 110 ? 2.822 4.217 7.474 1.00 75.00 110 ALA A CA 1
ATOM 923 C C . ALA A 1 110 ? 2.407 5.034 8.712 1.00 75.00 110 ALA A C 1
ATOM 925 O O . ALA A 1 110 ? 1.230 5.373 8.867 1.00 75.00 110 ALA A O 1
ATOM 926 N N . GLY A 1 111 ? 3.377 5.401 9.558 1.00 70.31 111 GLY A N 1
ATOM 927 C CA . GLY A 1 111 ? 3.153 6.209 10.760 1.00 70.31 111 GLY A CA 1
ATOM 928 C C . GLY A 1 111 ? 2.598 7.607 10.465 1.00 70.31 111 GLY A C 1
ATOM 929 O O . GLY A 1 111 ? 1.664 8.052 11.130 1.00 70.31 111 GLY A O 1
ATOM 930 N N . THR A 1 112 ? 3.092 8.280 9.422 1.00 68.81 112 THR A N 1
ATOM 931 C CA . THR A 1 112 ? 2.582 9.603 9.007 1.00 68.81 112 THR A CA 1
ATOM 932 C C . THR A 1 112 ? 1.183 9.535 8.385 1.00 68.81 112 THR A C 1
ATOM 934 O O . THR A 1 112 ? 0.398 10.474 8.517 1.00 68.81 112 THR A O 1
ATOM 937 N N . ASN A 1 113 ? 0.824 8.409 7.761 1.00 63.44 113 ASN A N 1
ATOM 938 C CA . ASN A 1 113 ? -0.495 8.183 7.163 1.00 63.44 113 ASN A CA 1
ATOM 939 C C . ASN A 1 113 ? -1.605 7.988 8.218 1.00 63.44 113 ASN A C 1
ATOM 941 O O . ASN A 1 113 ? -2.746 8.412 8.021 1.00 63.44 113 ASN A O 1
ATOM 945 N N . LEU A 1 114 ? -1.271 7.387 9.368 1.00 62.38 114 LEU A N 1
ATOM 946 C CA . LEU A 1 114 ? -2.212 7.146 10.472 1.00 62.38 114 LEU A CA 1
ATOM 947 C C . LEU A 1 114 ? -2.821 8.439 11.039 1.00 62.38 114 LEU A C 1
ATOM 949 O O . LEU A 1 114 ? -3.991 8.447 11.426 1.00 62.38 114 LEU A O 1
ATOM 953 N N . GLY A 1 115 ? -2.053 9.537 11.049 1.00 54.53 115 GLY A N 1
ATOM 954 C CA . GLY A 1 115 ? -2.482 10.831 11.591 1.00 54.53 115 GLY A CA 1
ATOM 955 C C . GLY A 1 115 ? -3.709 11.433 10.892 1.00 54.53 115 GLY A C 1
ATOM 956 O O . GLY A 1 115 ? -4.423 12.237 11.488 1.00 54.53 115 GLY A O 1
ATOM 957 N N . PHE A 1 116 ? -4.009 11.008 9.659 1.00 50.91 116 PHE A N 1
ATOM 958 C CA . PHE A 1 116 ? -5.180 11.463 8.905 1.00 50.91 116 PHE A CA 1
ATOM 959 C C . PHE A 1 116 ? -6.419 10.574 9.073 1.00 50.91 116 PHE A C 1
ATOM 961 O O . PHE A 1 116 ? -7.534 11.069 8.918 1.00 50.91 116 PHE A O 1
ATOM 968 N N . SER A 1 117 ? -6.261 9.290 9.421 1.00 50.78 117 SER A N 1
ATOM 969 C CA . SER A 1 117 ? -7.399 8.366 9.566 1.00 50.78 117 SER A CA 1
ATOM 970 C C . SER A 1 117 ? -8.185 8.575 10.864 1.00 50.78 117 SER A C 1
ATOM 972 O O . SER A 1 117 ? -9.334 8.156 10.935 1.00 50.78 117 SER A O 1
ATOM 974 N N . ILE A 1 118 ? -7.578 9.205 11.875 1.00 52.72 118 ILE A N 1
ATOM 975 C CA . ILE A 1 118 ? -8.197 9.465 13.188 1.00 52.72 118 ILE A CA 1
ATOM 976 C C . ILE A 1 118 ? -8.835 10.870 13.244 1.00 52.72 118 ILE A C 1
ATOM 978 O O . ILE A 1 118 ? -9.678 11.125 14.093 1.00 52.72 118 ILE A O 1
ATOM 982 N N . ARG A 1 119 ? -8.474 11.781 12.324 1.00 47.41 119 ARG A N 1
ATOM 983 C CA . ARG A 1 119 ? -8.883 13.202 12.351 1.00 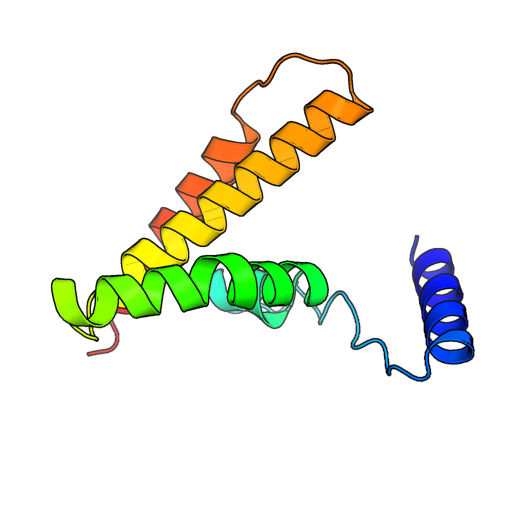47.41 119 ARG A CA 1
ATOM 984 C C . ARG A 1 119 ? -10.095 13.544 11.471 1.00 47.41 119 ARG A C 1
ATOM 986 O O . ARG A 1 119 ? -10.492 14.702 11.412 1.00 47.41 119 ARG A O 1
ATOM 993 N N . ARG A 1 120 ? -10.671 12.566 10.769 1.00 46.41 120 ARG A N 1
ATOM 994 C CA . ARG A 1 120 ? -11.982 12.693 10.111 1.00 46.41 120 ARG A CA 1
ATOM 995 C C . ARG A 1 120 ? -13.052 12.044 10.986 1.00 46.41 120 ARG A C 1
ATOM 997 O O . ARG A 1 120 ? -13.581 11.015 10.601 1.00 46.41 120 ARG A O 1
ATOM 1004 N N . ASP A 1 121 ? -13.280 12.625 12.156 1.00 42.84 121 ASP A N 1
ATOM 1005 C CA . ASP A 1 121 ? -14.543 12.619 12.905 1.00 42.84 121 ASP A CA 1
ATOM 1006 C C . ASP A 1 121 ? -14.549 13.893 13.761 1.00 42.84 121 ASP A C 1
ATOM 1008 O O . ASP A 1 121 ? -13.618 14.036 14.590 1.00 42.84 121 ASP A O 1
#

pLDDT: mean 70.56, std 10.37, range [42.84, 85.5]

Secondary structure (DSSP, 8-state):
-HHHHHHHHHHHHHHH------S---GGG-SSHHHIIIIIS-HHHHHHHIIIIIHHHHHHHHHHHHHHHTHHHHHHHHHHHHHHHHHHHHHHHH------HHHHHHHHHHHHHHHHHSS--

Radius of gyration: 16.61 Å; chains: 1; bounding box: 38×27×45 Å

Foldseek 3Di:
DVVVVVVVQVVCCVVPVDNPDPLAAPLVPDPALCCNQQPGHRVPLNVVLCVPQLVVQLVVCCVPPHNLCSNLVSLQRSLQVVQVVVQVVCCVVVVDDRPCPSSVVSNVSSVVRSVVSNPPD

Sequence (121 aa):
MEILFSVVRDLVWSLIGLELEPHFNKPFLSTSLQDFWGRRWNLMVSDILRQTVYNPVRSVLRPLIGTRWAPVPAIFSTFVVSGLMHELLFCYFGRELPRWDLTWFFVLHAGTNLGFSIRRD

Organism: Acer negundo (NCBI:txid4023)

InterPro domains:
  IPR032805 Wax synthase domain [PF13813] (21-107)
  IPR044851 Wax synthase [PTHR31595] (2-110)